Protein 6N9H (pdb70)

Foldseek 3Di:
DLVVVLVVLVVVLVVLVVVLVVLVVVLVVLVVVCVVPPDPVSVVVNVVSVVVSVVSVVVSVVSVVVNVVSVVVVD

Structure (mmCIF, N/CA/C/O backbone):
data_6N9H
#
_entry.id   6N9H
#
_cell.length_a   49.986
_cell.length_b   49.986
_cell.length_c   67.339
_cell.angle_alpha   90.00
_cell.angle_beta   90.00
_cell.angle_gamma   120.00
#
_symmetry.space_group_name_H-M   'P 63'
#
loop_
_entity.id
_entity.type
_entity.pdbx_description
1 polymer 'amantadine-binding protein'
2 non-polymer (3S,5S,7S)-tricyclo[3.3.1.1~3,7~]decan-1-amine
3 non-polymer 'SODIUM ION'
4 water water
#
loop_
_atom_site.group_PDB
_atom_site.id
_atom_site.type_symbol
_atom_site.label_atom_id
_atom_site.label_alt_id
_atom_site.label_comp_id
_atom_site.label_asym_id
_atom_site.label_entity_id
_atom_site.label_seq_id
_atom_site.pdbx_PDB_ins_code
_atom_site.Cartn_x
_atom_site.Cartn_y
_atom_site.Cartn_z
_atom_site.occupancy
_atom_site.B_iso_or_equiv
_atom_site.auth_seq_id
_atom_site.auth_comp_id
_atom_site.auth_asym_id
_atom_site.auth_atom_id
_atom_site.pdbx_PDB_model_num
ATOM 1 N N . ASP A 1 6 ? 15.853 -24.721 -42.514 1.00 19.79 1 ASP A N 1
ATOM 2 C CA . ASP A 1 6 ? 15.138 -24.498 -41.233 1.00 23.68 1 ASP A CA 1
ATOM 3 C C . ASP A 1 6 ? 15.862 -23.525 -40.301 1.00 17.89 1 ASP A C 1
ATOM 4 O O . ASP A 1 6 ? 15.252 -23.045 -39.365 1.00 19.54 1 ASP A O 1
ATOM 13 N N . ALA A 1 7 ? 17.140 -23.245 -40.537 1.00 19.24 2 ALA A N 1
ATOM 14 C CA . ALA A 1 7 ? 17.929 -22.488 -39.550 1.00 18.40 2 ALA A CA 1
ATOM 15 C C . ALA A 1 7 ? 17.347 -21.106 -39.226 1.00 19.02 2 ALA A C 1
ATOM 16 O O . ALA A 1 7 ? 17.242 -20.725 -38.053 1.00 19.62 2 ALA A O 1
ATOM 23 N N . GLN A 1 8 ? 16.943 -20.336 -40.231 1.00 19.60 3 GLN A N 1
ATOM 24 C CA . GLN A 1 8 ? 16.422 -19.022 -39.987 1.00 19.02 3 GLN A CA 1
ATOM 25 C C . GLN A 1 8 ? 15.160 -19.098 -39.131 1.00 17.58 3 GLN A C 1
ATOM 26 O O . GLN A 1 8 ? 14.959 -18.320 -38.231 1.00 18.62 3 GLN A O 1
ATOM 40 N N . ASP A 1 9 ? 14.279 -20.051 -39.419 1.00 18.44 4 ASP A N 1
ATOM 41 C CA . ASP A 1 9 ? 13.056 -20.184 -38.616 1.00 16.84 4 ASP A CA 1
ATOM 42 C C . ASP A 1 9 ? 13.328 -20.653 -37.187 1.00 16.99 4 ASP A C 1
ATOM 43 O O . ASP A 1 9 ? 12.672 -20.219 -36.243 1.00 17.35 4 ASP A O 1
ATOM 52 N N . LYS A 1 10 ? 14.264 -21.580 -37.072 1.00 16.85 5 LYS A N 1
ATOM 53 C CA . LYS A 1 10 ? 14.667 -22.028 -35.755 1.00 17.11 5 LYS A CA 1
ATOM 54 C C . LYS A 1 10 ? 15.222 -20.860 -34.914 1.00 15.87 5 LYS A C 1
ATOM 55 O O . LYS A 1 10 ? 14.923 -20.730 -33.748 1.00 16.32 5 LYS A O 1
ATOM 74 N N . LEU A 1 11 ? 16.019 -20.007 -35.541 1.00 16.69 6 LEU A N 1
ATOM 75 C CA . LEU A 1 11 ? 16.537 -18.824 -34.882 1.00 16.13 6 LEU A CA 1
ATOM 76 C C . LEU A 1 11 ? 15.412 -17.920 -34.404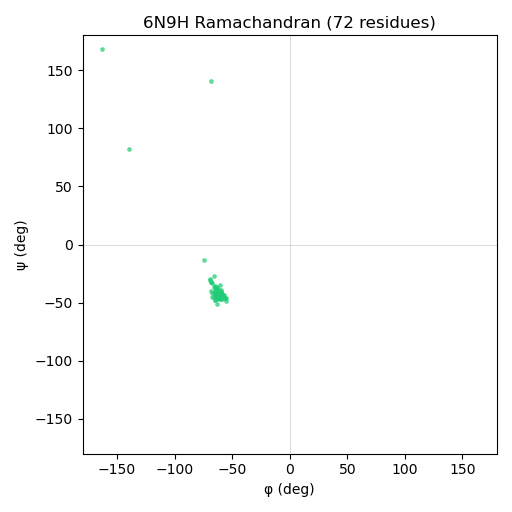 1.00 16.92 6 LEU A C 1
ATOM 77 O O . LEU A 1 11 ? 15.497 -17.369 -33.328 1.00 16.46 6 LEU A O 1
ATOM 93 N N . LYS A 1 12 ? 14.339 -17.778 -35.192 1.00 15.92 7 LYS A N 1
ATOM 94 C CA . LYS A 1 12 ? 13.193 -16.962 -34.795 1.00 16.95 7 LYS A CA 1
ATOM 95 C C . LYS A 1 12 ? 12.605 -17.514 -33.497 1.00 16.51 7 LYS A C 1
ATOM 96 O O . LYS A 1 12 ? 12.278 -16.758 -32.589 1.00 17.19 7 LYS A O 1
ATOM 115 N N . TYR A 1 13 ? 12.412 -18.816 -33.440 1.00 16.08 8 TYR A N 1
ATOM 116 C CA . TYR A 1 13 ? 11.875 -19.464 -32.249 1.00 15.59 8 TYR A CA 1
ATOM 117 C C . TYR A 1 13 ? 12.803 -19.272 -31.044 1.00 14.65 8 TYR A C 1
ATOM 118 O O . TYR A 1 13 ? 12.406 -18.963 -29.972 1.00 14.98 8 TYR A O 1
ATOM 136 N N . LEU A 1 14 ? 14.083 -19.477 -31.259 1.00 14.70 9 LEU A N 1
ATOM 137 C CA . LEU A 1 14 ? 15.070 -19.333 -30.186 1.00 14.76 9 LEU A CA 1
ATOM 138 C C . LEU A 1 14 ? 15.110 -17.890 -29.670 1.00 14.42 9 LEU A C 1
ATOM 139 O O . LEU A 1 14 ? 15.262 -17.693 -28.488 1.00 15.18 9 LEU A O 1
ATOM 155 N N . VAL A 1 15 ? 14.953 -16.884 -30.524 1.00 15.07 10 VAL A N 1
ATOM 156 C CA . VAL A 1 15 ? 14.847 -15.493 -30.094 1.00 15.98 10 VAL A CA 1
ATOM 157 C C . VAL A 1 15 ? 13.619 -15.329 -29.209 1.00 14.44 10 VAL A C 1
ATOM 158 O O . VAL A 1 15 ? 13.673 -14.692 -28.175 1.00 15.58 10 VAL A O 1
ATOM 171 N N . LYS A 1 16 ? 12.485 -15.930 -29.595 1.00 15.08 11 LYS A N 1
ATOM 172 C CA . LYS A 1 16 ? 11.285 -15.877 -28.736 1.00 15.54 11 LYS A CA 1
ATOM 173 C C . LYS A 1 16 ? 11.557 -16.542 -27.387 1.00 15.09 11 LYS A C 1
ATOM 174 O O . LYS A 1 16 ? 11.114 -16.060 -26.344 1.00 15.95 11 LYS A O 1
ATOM 193 N N . GLN A 1 17 ? 12.240 -17.676 -27.395 1.00 15.51 12 GLN A N 1
ATOM 194 C CA . GLN A 1 17 ? 12.599 -18.312 -26.125 1.00 15.47 12 GLN A CA 1
ATOM 195 C C . GLN A 1 17 ? 13.484 -17.407 -25.272 1.00 14.30 12 GLN A C 1
ATOM 196 O O . GLN A 1 17 ? 13.316 -17.361 -24.049 1.00 15.14 12 GLN A O 1
ATOM 210 N N . LEU A 1 18 ? 14.451 -16.729 -25.899 1.00 15.26 13 LEU A N 1
ATOM 211 C CA . LEU A 1 18 ? 15.327 -15.838 -25.170 1.00 14.50 13 LEU A CA 1
ATOM 212 C C . LEU A 1 18 ? 14.558 -14.695 -24.561 1.00 15.07 13 LEU A C 1
ATOM 213 O O . LEU A 1 18 ? 14.775 -14.317 -23.406 1.00 15.50 13 LEU A O 1
ATOM 229 N N . GLU A 1 19 ? 13.615 -14.156 -25.309 1.00 15.4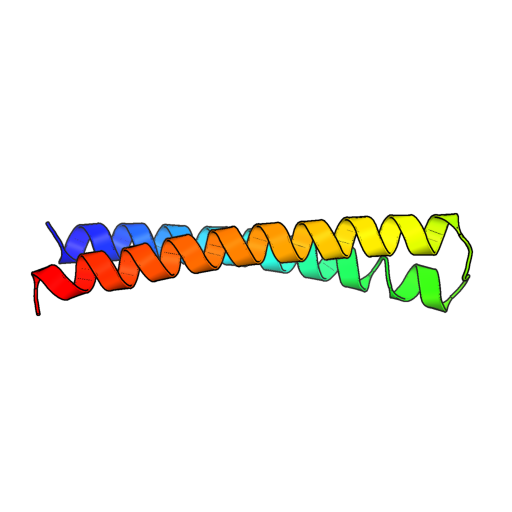0 14 GLU A N 1
ATOM 230 C CA . GLU A 1 19 ? 12.770 -13.056 -24.791 1.00 16.13 14 GLU A CA 1
ATOM 231 C C . GLU A 1 19 ? 11.966 -13.497 -23.587 1.00 15.94 14 GLU A C 1
ATOM 232 O O . GLU A 1 19 ? 11.883 -12.802 -22.585 1.00 16.31 14 GLU A O 1
ATOM 244 N N . ARG A 1 20 ? 11.400 -14.675 -23.684 1.00 15.58 15 ARG A N 1
ATOM 245 C CA . ARG A 1 20 ? 10.589 -15.199 -22.619 1.00 17.06 15 ARG A CA 1
ATOM 246 C C . ARG A 1 20 ? 11.439 -15.439 -21.373 1.00 15.78 15 ARG A C 1
ATOM 247 O O . ARG A 1 20 ? 11.065 -15.087 -20.265 1.00 16.05 15 ARG A O 1
ATOM 268 N N . ALA A 1 21 ? 12.601 -16.038 -21.556 1.00 14.92 16 ALA A N 1
ATOM 269 C CA . ALA A 1 21 ? 13.473 -16.322 -20.425 1.00 15.54 16 ALA A CA 1
ATOM 270 C C . ALA A 1 21 ? 13.944 -15.032 -19.793 1.00 15.75 16 ALA A C 1
ATOM 271 O O . ALA A 1 21 ? 14.138 -14.976 -18.584 1.00 16.08 16 ALA A O 1
ATOM 278 N N . LEU A 1 22 ? 14.200 -14.009 -20.594 1.00 15.60 17 LEU A N 1
ATOM 279 C CA . LEU A 1 22 ? 14.650 -12.729 -20.026 1.00 15.59 17 LEU A CA 1
ATOM 280 C C . LEU A 1 22 ? 13.517 -12.061 -19.260 1.00 15.89 17 LEU A C 1
ATOM 281 O O . LEU A 1 22 ? 13.799 -11.339 -18.289 1.00 16.49 17 LEU A O 1
ATOM 297 N N . ARG A 1 23 ? 12.246 -12.271 -19.650 1.00 16.34 18 ARG A N 1
ATOM 298 C CA . ARG A 1 23 ? 11.154 -11.747 -18.826 1.00 16.65 18 ARG A CA 1
ATOM 299 C C . ARG A 1 23 ? 11.163 -12.452 -17.470 1.00 17.27 18 ARG A C 1
ATOM 300 O O . ARG A 1 23 ? 10.982 -11.794 -16.436 1.00 17.64 18 ARG A O 1
ATOM 321 N N . GLU A 1 24 ? 11.365 -13.763 -17.453 1.00 15.92 19 GLU A N 1
ATOM 322 C CA . GLU A 1 24 ? 11.488 -14.516 -16.202 1.00 16.51 19 GLU A CA 1
ATOM 323 C C . GLU A 1 24 ? 12.681 -14.041 -15.358 1.00 15.13 19 GLU A C 1
ATOM 324 O O . GLU A 1 24 ? 12.591 -13.909 -14.154 1.00 16.22 19 GLU A O 1
ATOM 336 N N . LEU A 1 25 ? 13.811 -13.796 -16.016 1.00 15.55 20 LEU A N 1
ATOM 337 C CA . LEU A 1 25 ? 15.008 -13.338 -15.323 1.00 14.65 20 LEU A CA 1
ATOM 338 C C . LEU A 1 25 ? 14.785 -11.983 -14.685 1.00 15.25 20 LEU A C 1
ATOM 339 O O . LEU A 1 25 ? 15.263 -11.731 -13.558 1.00 15.76 20 LEU A O 1
ATOM 355 N N . LYS A 1 26 ? 14.049 -11.109 -15.366 1.00 16.36 21 LYS A N 1
ATOM 356 C CA . LYS A 1 26 ? 13.798 -9.772 -14.811 1.00 17.99 21 LYS A CA 1
ATOM 357 C C . LYS A 1 26 ? 12.910 -9.870 -13.572 1.00 16.42 21 LYS A C 1
ATOM 358 O O . LYS A 1 26 ? 13.116 -9.208 -12.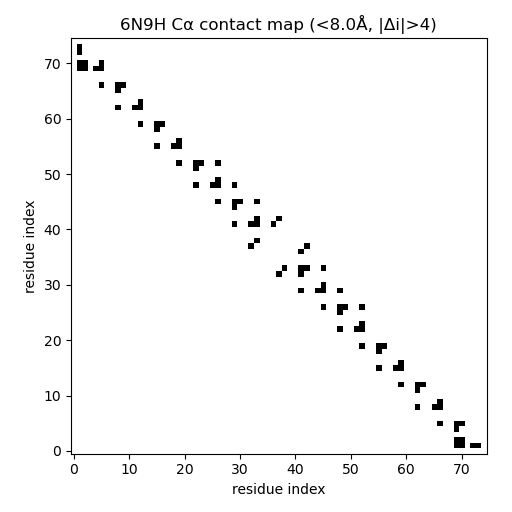563 1.00 16.75 21 LYS A O 1
ATOM 377 N N . LYS A 1 27 ? 11.899 -10.704 -13.631 1.00 16.68 22 LYS A N 1
ATOM 378 C CA . LYS A 1 27 ? 11.059 -10.937 -12.442 1.00 17.10 22 LYS A CA 1
ATOM 379 C C . LYS A 1 27 ? 11.876 -11.483 -11.265 1.00 16.37 22 LYS A C 1
ATOM 380 O O . LYS A 1 27 ? 11.729 -11.020 -10.122 1.00 17.04 22 LYS A O 1
ATOM 399 N N . SER A 1 28 ? 12.791 -12.399 -11.567 1.00 15.61 23 SER A N 1
ATOM 400 C CA . SER A 1 28 ? 13.686 -12.935 -10.551 1.00 14.80 23 SER A CA 1
ATOM 401 C C . SER A 1 28 ? 14.570 -11.834 -9.988 1.00 14.97 23 SER A C 1
ATOM 402 O O . SER A 1 28 ? 14.774 -11.748 -8.782 1.00 15.38 23 SER A O 1
ATOM 410 N N . LEU A 1 29 ? 15.154 -11.012 -10.849 1.00 14.86 24 LEU A N 1
ATOM 411 C CA . LEU A 1 29 ? 16.042 -9.961 -10.391 1.00 15.28 24 LEU A CA 1
ATOM 412 C C . LEU A 1 29 ? 15.270 -8.984 -9.483 1.00 15.93 24 LEU A C 1
ATOM 413 O O . LEU A 1 29 ? 15.748 -8.526 -8.483 1.00 15.50 24 LEU A O 1
ATOM 429 N N . ASP A 1 30 ? 14.036 -8.687 -9.839 1.00 16.18 25 ASP A N 1
ATOM 430 C CA . ASP A 1 30 ? 13.190 -7.803 -9.012 1.00 17.60 25 ASP A CA 1
ATOM 431 C C . ASP A 1 30 ? 12.963 -8.389 -7.612 1.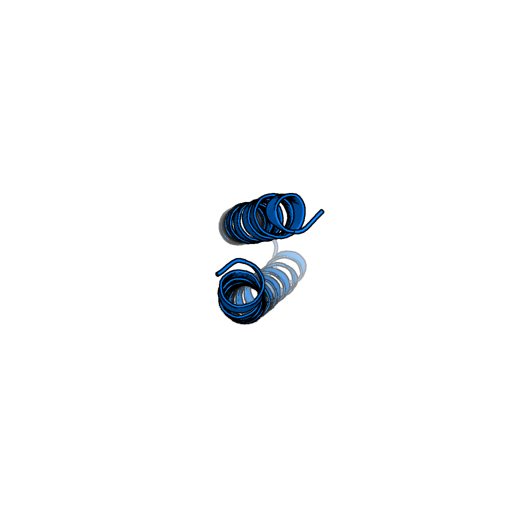00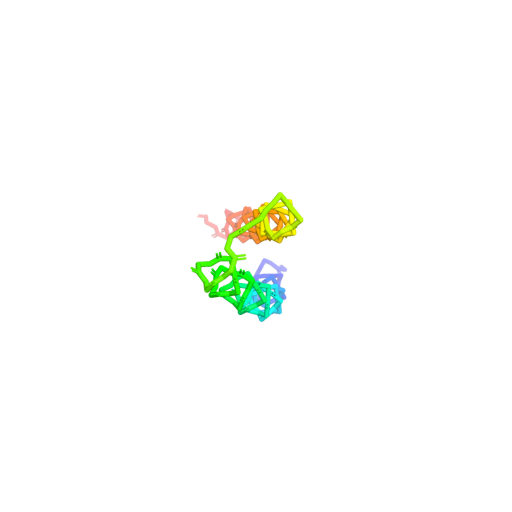 16.05 25 ASP A C 1
ATOM 432 O O . ASP A 1 30 ? 13.079 -7.699 -6.599 1.00 17.03 25 ASP A O 1
ATOM 441 N N . GLU A 1 31 ? 12.684 -9.668 -7.572 1.00 15.86 26 GLU A N 1
ATOM 442 C CA . GLU A 1 31 ? 12.495 -10.367 -6.290 1.00 15.96 26 GLU A CA 1
ATOM 443 C C . GLU A 1 31 ? 13.775 -10.328 -5.478 1.00 14.56 26 GLU A C 1
ATOM 444 O O . GLU A 1 31 ? 13.764 -10.075 -4.265 1.00 16.36 26 GLU A O 1
ATOM 456 N N . LEU A 1 32 ? 14.890 -10.585 -6.167 1.00 15.10 27 LEU A N 1
ATOM 457 C CA . LEU A 1 32 ? 16.182 -10.563 -5.511 1.00 14.55 27 LEU A CA 1
ATOM 458 C C . LEU A 1 32 ? 16.492 -9.183 -4.953 1.00 15.02 27 LEU A C 1
ATOM 459 O O . LEU A 1 32 ? 16.958 -9.072 -3.825 1.00 15.36 27 LEU A O 1
ATOM 475 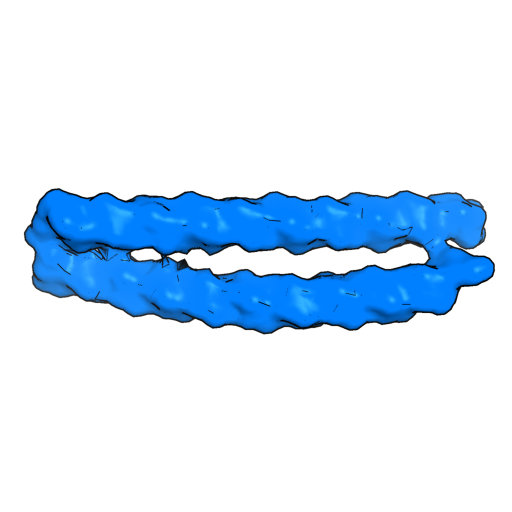N N . GLU A 1 33 ? 16.281 -8.123 -5.730 1.00 15.88 28 GLU A N 1
ATOM 476 C CA . GLU A 1 33 ? 16.529 -6.769 -5.291 1.00 15.75 28 GLU A CA 1
ATOM 477 C C . GLU A 1 33 ? 15.622 -6.398 -4.096 1.00 17.14 28 GLU A C 1
ATOM 478 O O . GLU A 1 33 ? 16.085 -5.735 -3.152 1.00 17.54 28 GLU A O 1
ATOM 490 N N . ARG A 1 34 ? 14.355 -6.799 -4.104 1.00 16.08 29 ARG A N 1
ATOM 491 C CA . ARG A 1 34 ? 13.469 -6.571 -2.966 1.00 16.44 29 ARG A CA 1
ATOM 492 C C . ARG A 1 34 ? 14.009 -7.266 -1.730 1.00 17.26 29 ARG A C 1
ATOM 493 O O . ARG A 1 34 ? 14.014 -6.703 -0.624 1.00 18.57 29 ARG A O 1
ATOM 514 N N . SER A 1 35 ? 14.507 -8.477 -1.881 1.00 16.67 30 SER A N 1
ATOM 515 C CA A SER A 1 35 ? 15.029 -9.251 -0.729 0.50 17.84 30 SER A CA 1
ATOM 516 C CA B SER A 1 35 ? 15.014 -9.179 -0.742 0.50 17.62 30 SER A CA 1
ATOM 517 C C . SER A 1 35 ? 16.291 -8.575 -0.212 1.00 16.56 30 SER A C 1
ATOM 518 O O . SER A 1 35 ? 16.532 -8.601 1.007 1.00 17.36 30 SER A O 1
ATOM 532 N N . LEU A 1 36 ? 17.086 -7.974 -1.091 1.00 15.23 31 LEU A N 1
ATOM 533 C CA . LEU A 1 36 ? 18.298 -7.267 -0.683 1.00 15.96 31 LEU A CA 1
ATOM 534 C C . LEU A 1 36 ? 17.922 -6.052 0.145 1.00 15.45 31 LEU A C 1
ATOM 535 O O . LEU A 1 36 ? 18.534 -5.740 1.154 1.00 16.63 31 LEU A O 1
ATOM 551 N N . GLU A 1 37 ? 16.928 -5.296 -0.325 1.00 16.41 32 GLU A N 1
ATOM 552 C CA . GLU A 1 37 ? 16.445 -4.127 0.416 1.00 17.72 32 GLU A CA 1
ATOM 553 C C . GLU A 1 37 ? 15.962 -4.538 1.811 1.00 18.19 32 GLU A C 1
ATOM 554 O O . GLU A 1 37 ? 16.269 -3.836 2.801 1.00 18.89 32 GLU A O 1
ATOM 566 N N . GLU A 1 38 ? 15.223 -5.632 1.896 1.00 17.98 33 GLU A N 1
ATOM 567 C CA . GLU A 1 38 ? 14.756 -6.105 3.198 1.00 19.78 33 GLU A CA 1
ATOM 568 C C . GLU A 1 38 ? 15.942 -6.492 4.100 1.00 16.54 33 GLU A C 1
ATOM 569 O O . GLU A 1 38 ? 15.928 -6.257 5.326 1.00 18.75 33 GLU A O 1
ATOM 581 N N . LEU A 1 39 ? 16.937 -7.156 3.542 1.00 16.71 34 LEU A N 1
ATOM 582 C CA . LEU A 1 39 ? 18.130 -7.569 4.268 1.00 16.42 34 LEU A CA 1
ATOM 583 C C . LEU A 1 39 ? 18.894 -6.389 4.793 1.00 16.40 34 LEU A C 1
ATOM 584 O O . LEU A 1 39 ? 19.327 -6.365 5.947 1.00 17.40 34 LEU A O 1
ATOM 600 N N . GLU A 1 40 ? 19.088 -5.378 3.957 1.00 16.35 35 GLU A N 1
ATOM 601 C CA . GLU A 1 40 ? 19.787 -4.186 4.382 1.00 16.61 35 GLU A CA 1
ATOM 602 C C . GLU A 1 40 ? 18.998 -3.447 5.461 1.00 17.59 35 GLU A C 1
ATOM 603 O O . GLU A 1 40 ? 19.607 -2.862 6.359 1.00 20.31 35 GLU A O 1
ATOM 615 N N . LYS A 1 41 ? 17.681 -3.447 5.369 1.00 18.52 36 LYS A N 1
ATOM 616 C CA . LYS A 1 41 ? 16.854 -2.760 6.359 1.00 18.58 36 LYS A CA 1
ATOM 617 C C . LYS A 1 41 ? 16.938 -3.433 7.723 1.00 22.34 36 LYS A C 1
ATOM 618 O O . LYS A 1 41 ? 17.075 -2.752 8.765 1.00 23.55 36 LYS A O 1
ATOM 637 N N . ASN A 1 42 ? 16.849 -4.757 7.710 1.00 21.90 37 ASN A N 1
ATOM 638 C CA . ASN A 1 42 ? 16.805 -5.546 8.933 1.00 20.54 37 ASN A CA 1
ATOM 639 C C . ASN A 1 42 ? 17.649 -6.799 8.771 1.00 20.59 37 ASN A C 1
ATOM 640 O O . ASN A 1 42 ? 17.121 -7.842 8.504 1.00 21.08 37 ASN A O 1
ATOM 651 N N . PRO A 1 43 ? 18.967 -6.701 8.954 1.00 18.77 38 PRO A N 1
ATOM 652 C CA . PRO A 1 43 ? 19.765 -7.913 8.733 1.00 18.87 38 PRO A CA 1
ATOM 653 C C . PRO A 1 43 ? 19.512 -8.985 9.773 1.00 18.32 38 PRO A C 1
ATOM 654 O O . PRO A 1 43 ? 19.300 -8.650 10.949 1.00 19.32 38 PRO A O 1
ATOM 665 N N . SER A 1 44 ? 19.474 -10.244 9.335 1.00 17.43 39 SER A N 1
ATOM 666 C CA . SER A 1 44 ? 19.286 -11.373 10.215 1.00 19.00 39 SER A CA 1
ATOM 667 C C . SER A 1 44 ? 19.709 -12.592 9.433 1.00 16.45 39 SER A C 1
ATOM 668 O O . SER A 1 44 ? 19.849 -12.569 8.205 1.00 16.65 39 SER A O 1
ATOM 676 N N . GLU A 1 45 ? 19.840 -13.683 10.145 1.00 17.77 40 GLU A N 1
ATOM 677 C CA . GLU A 1 45 ? 20.149 -14.946 9.501 1.00 19.03 40 GLU A CA 1
ATOM 678 C C . GLU A 1 45 ? 19.083 -15.323 8.468 1.00 17.12 40 GLU A C 1
ATOM 679 O O . GLU A 1 45 ? 19.396 -15.684 7.333 1.00 17.68 40 GLU A O 1
ATOM 691 N N . ASP A 1 46 ? 17.823 -15.215 8.838 1.00 19.04 41 ASP A N 1
ATOM 692 C CA . ASP A 1 46 ? 16.719 -15.522 7.936 1.00 19.73 41 ASP A CA 1
ATOM 693 C C . ASP A 1 46 ? 16.746 -14.659 6.668 1.00 18.95 41 ASP A C 1
ATOM 694 O O . ASP A 1 46 ? 16.553 -15.163 5.555 1.00 17.40 41 ASP A O 1
ATOM 703 N N . ALA A 1 47 ? 16.996 -13.376 6.823 1.00 17.46 42 ALA A N 1
ATOM 704 C CA . ALA A 1 47 ? 17.061 -12.523 5.654 1.00 15.76 42 ALA A CA 1
ATOM 705 C C . ALA A 1 47 ? 18.262 -12.806 4.753 1.00 14.89 42 ALA A C 1
ATOM 706 O O . ALA A 1 47 ? 18.160 -12.703 3.534 1.00 15.31 42 ALA A O 1
ATOM 713 N N . LEU A 1 48 ? 19.367 -13.215 5.348 1.00 15.20 43 LEU A N 1
ATOM 714 C CA . LEU A 1 48 ? 20.543 -13.638 4.601 1.00 14.68 43 LEU A CA 1
ATOM 715 C C . LEU A 1 48 ? 20.235 -14.881 3.801 1.00 14.43 43 LEU A C 1
ATOM 716 O O . LEU A 1 48 ? 20.544 -14.943 2.619 1.00 14.81 43 LEU A O 1
ATOM 732 N N . VAL A 1 49 ? 19.619 -15.885 4.430 1.00 14.76 44 VAL A N 1
ATOM 733 C CA . VAL A 1 49 ? 19.345 -17.136 3.719 1.00 14.92 44 VAL A CA 1
ATOM 734 C C . VAL A 1 49 ? 18.400 -16.886 2.562 1.00 15.03 44 VAL A C 1
ATOM 735 O O . VAL A 1 49 ? 18.604 -17.402 1.448 1.00 14.70 44 VAL A O 1
ATOM 748 N N . GLU A 1 50 ? 17.334 -16.140 2.820 1.00 14.31 45 GLU A N 1
ATOM 749 C CA . GLU A 1 50 ? 16.366 -15.850 1.786 1.00 15.17 45 GLU A CA 1
ATOM 750 C C . GLU A 1 50 ? 17.009 -15.117 0.601 1.00 13.98 45 GLU A C 1
ATOM 751 O O . GLU A 1 50 ? 16.736 -15.398 -0.564 1.00 15.17 45 GLU A O 1
ATOM 763 N N . ASN A 1 51 ? 17.858 -14.136 0.892 1.00 13.39 46 ASN A N 1
ATOM 764 C CA . ASN A 1 51 ? 18.550 -13.423 -0.159 1.00 13.97 46 ASN A CA 1
ATOM 765 C C . ASN A 1 51 ? 19.472 -14.338 -0.967 1.00 13.63 46 ASN A C 1
ATOM 766 O O . ASN A 1 51 ? 19.498 -14.314 -2.187 1.00 14.14 46 ASN A O 1
ATOM 777 N N . ASN A 1 52 ? 20.221 -15.182 -0.274 1.00 13.49 47 ASN A N 1
ATOM 778 C CA . ASN A 1 52 ? 21.035 -16.164 -0.968 1.00 13.53 47 ASN A CA 1
ATOM 779 C C . ASN A 1 52 ? 20.227 -17.080 -1.852 1.00 13.43 47 ASN A C 1
ATOM 780 O O . ASN A 1 52 ? 20.608 -17.372 -2.971 1.00 13.35 47 ASN A O 1
ATOM 791 N N . ARG A 1 53 ? 19.091 -17.544 -1.328 1.00 13.60 48 ARG A N 1
ATOM 792 C CA . ARG A 1 53 ? 18.210 -18.408 -2.101 1.00 13.35 48 ARG A CA 1
ATOM 793 C C . ARG A 1 53 ? 17.819 -17.759 -3.413 1.00 13.75 48 ARG A C 1
ATOM 794 O O . ARG A 1 53 ? 17.859 -18.359 -4.479 1.00 13.94 48 ARG A O 1
ATOM 815 N N . LEU A 1 54 ? 17.396 -16.510 -3.311 1.00 13.63 49 LEU A N 1
ATOM 816 C CA . LEU A 1 54 ? 16.973 -15.778 -4.500 1.00 14.11 49 LEU A CA 1
ATOM 817 C C . LEU A 1 54 ? 18.155 -15.494 -5.439 1.00 12.97 49 LEU A C 1
ATOM 818 O O . LEU A 1 54 ? 18.001 -15.473 -6.655 1.00 13.90 49 LEU A O 1
ATOM 834 N N . ASN A 1 55 ? 19.333 -15.283 -4.860 1.00 12.79 50 ASN A N 1
ATOM 835 C CA . ASN A 1 55 ? 20.511 -15.069 -5.698 1.00 12.66 50 ASN A CA 1
ATOM 836 C C . ASN A 1 55 ? 20.802 -16.354 -6.486 1.00 13.05 50 ASN A C 1
ATOM 837 O O . ASN A 1 55 ? 21.035 -16.273 -7.678 1.00 13.36 50 ASN A O 1
ATOM 848 N N . VAL A 1 56 ? 20.803 -17.501 -5.830 1.00 13.01 51 VAL A N 1
ATOM 849 C CA . VAL A 1 56 ? 21.051 -18.745 -6.508 1.00 13.55 51 VAL A CA 1
ATOM 850 C C . VAL A 1 56 ? 20.005 -18.995 -7.631 1.00 13.02 51 VAL A C 1
ATOM 851 O O . VAL A 1 56 ? 20.384 -19.412 -8.714 1.00 13.77 51 VAL A O 1
ATOM 864 N N . GLU A 1 57 ? 18.748 -18.722 -7.349 1.00 13.65 52 GLU A N 1
ATOM 865 C CA . GLU A 1 57 ? 17.734 -18.898 -8.364 1.00 14.32 52 GLU A CA 1
ATOM 866 C C . GLU A 1 57 ? 18.013 -17.987 -9.597 1.00 13.57 52 GLU A C 1
ATOM 867 O O . GLU A 1 57 ? 17.808 -18.371 -10.722 1.00 14.29 52 GLU A O 1
ATOM 879 N N . ASN A 1 58 ? 18.431 -16.752 -9.337 1.00 13.26 53 ASN A N 1
ATOM 880 C CA . ASN A 1 58 ? 18.772 -15.849 -10.423 1.00 13.22 53 ASN A CA 1
ATOM 881 C C . ASN A 1 58 ? 19.910 -16.417 -11.247 1.00 12.66 53 ASN A C 1
ATOM 882 O O . ASN A 1 58 ? 19.827 -16.435 -12.453 1.00 13.23 53 ASN A O 1
ATOM 893 N N . ASN A 1 59 ? 20.968 -16.925 -10.599 1.00 12.70 54 ASN A N 1
ATOM 894 C CA . ASN A 1 59 ? 22.031 -17.621 -11.338 1.00 12.45 54 ASN A CA 1
ATOM 895 C C . ASN A 1 59 ? 21.480 -18.787 -12.148 1.00 12.76 54 ASN A C 1
ATOM 896 O O . ASN A 1 59 ? 21.912 -18.969 -13.259 1.00 13.13 54 ASN A O 1
ATOM 907 N N . LYS A 1 60 ? 20.593 -19.587 -11.579 1.00 13.46 55 LYS A N 1
ATOM 908 C CA . LYS A 1 60 ? 20.030 -20.711 -12.309 1.00 13.89 55 LYS A CA 1
ATOM 909 C C . LYS A 1 60 ? 19.370 -20.247 -13.600 1.00 13.44 55 LYS A C 1
ATOM 910 O O . LYS A 1 60 ? 19.551 -20.855 -14.646 1.00 14.59 55 LYS A O 1
ATOM 929 N N . ILE A 1 61 ? 18.577 -19.199 -13.514 1.00 13.54 56 ILE A N 1
ATOM 930 C CA . ILE A 1 61 ? 17.886 -18.684 -14.663 1.00 13.77 56 ILE A CA 1
ATOM 931 C C . ILE A 1 61 ? 18.921 -18.148 -15.671 1.00 13.15 56 ILE A C 1
ATOM 932 O O . ILE A 1 61 ? 18.769 -18.335 -16.889 1.00 14.54 56 ILE A O 1
ATOM 948 N N . ILE A 1 62 ? 19.960 -17.475 -15.214 1.00 12.87 57 ILE A N 1
ATOM 949 C CA . ILE A 1 62 ? 21.031 -17.028 -16.101 1.00 13.28 57 ILE A CA 1
ATOM 950 C C . ILE A 1 62 ? 21.613 -18.205 -16.871 1.00 13.16 57 ILE A C 1
ATOM 951 O O . ILE A 1 62 ? 21.847 -18.121 -18.066 1.00 13.65 57 ILE A O 1
ATOM 967 N N . VAL A 1 63 ? 21.890 -19.329 -16.185 1.00 14.32 58 VAL A N 1
ATOM 968 C CA . VAL A 1 63 ? 22.430 -20.510 -16.892 1.00 13.94 58 VAL A CA 1
ATOM 969 C C . VAL A 1 63 ? 21.443 -20.967 -17.981 1.00 14.35 58 VAL A C 1
ATOM 970 O O . VAL A 1 63 ? 21.858 -21.269 -19.088 1.00 15.09 58 VAL A O 1
ATOM 983 N N . GLU A 1 64 ? 20.162 -20.956 -17.699 1.00 15.09 59 GLU A N 1
ATOM 984 C CA . GLU A 1 64 ? 19.159 -21.322 -18.700 1.00 15.26 59 GLU A CA 1
ATOM 985 C C . GLU A 1 64 ? 19.200 -20.384 -19.897 1.00 14.27 59 GLU A C 1
ATOM 986 O O . GLU A 1 64 ? 19.099 -20.815 -21.043 1.00 15.46 59 GLU A O 1
ATOM 998 N N . VAL A 1 65 ? 19.337 -19.096 -19.645 1.00 13.84 60 VAL A N 1
ATOM 999 C CA . VAL A 1 65 ? 19.444 -18.086 -20.700 1.00 14.56 60 VAL A CA 1
ATOM 1000 C C . VAL A 1 65 ? 20.692 -18.349 -21.571 1.00 13.63 60 VAL A C 1
ATOM 1001 O O . VAL A 1 65 ? 20.634 -18.295 -22.797 1.00 14.24 60 VAL A O 1
ATOM 1014 N N . LEU A 1 66 ? 21.811 -18.604 -20.910 1.00 13.85 61 LEU A N 1
ATOM 1015 C CA . LEU A 1 66 ? 23.060 -18.889 -21.634 1.00 14.28 61 LEU A CA 1
ATOM 1016 C C . LEU A 1 66 ? 22.945 -20.135 -22.525 1.00 13.94 61 LEU A C 1
ATOM 1017 O O . LEU A 1 66 ? 23.463 -20.158 -23.615 1.00 14.83 61 LEU A O 1
ATOM 1033 N N . ARG A 1 67 ? 22.187 -21.132 -22.075 1.00 14.69 62 ARG A N 1
ATOM 1034 C CA . ARG A 1 67 ? 21.964 -22.321 -22.926 1.00 15.25 62 ARG A CA 1
ATOM 1035 C C . ARG A 1 67 ? 21.146 -21.954 -24.182 1.00 14.82 62 ARG A C 1
ATOM 1036 O O . ARG A 1 67 ? 21.408 -22.477 -25.246 1.00 15.05 62 ARG A O 1
ATOM 1057 N N . ILE A 1 68 ? 20.185 -21.055 -24.089 1.00 13.92 63 ILE A N 1
ATOM 1058 C CA . ILE A 1 68 ? 19.444 -20.619 -25.245 1.00 14.44 63 ILE A CA 1
ATOM 1059 C C . ILE A 1 68 ? 20.407 -19.882 -26.209 1.00 13.87 63 ILE A C 1
ATOM 1060 O O . ILE A 1 68 ? 20.363 -20.064 -27.406 1.00 15.07 63 ILE A O 1
ATOM 1076 N N . ILE A 1 69 ? 21.315 -19.075 -25.652 1.00 13.89 64 ILE A N 1
ATOM 1077 C CA . ILE A 1 69 ? 22.297 -18.375 -26.500 1.00 13.97 64 ILE A CA 1
ATOM 1078 C C . ILE A 1 69 ? 23.237 -19.359 -27.211 1.00 13.20 64 ILE A C 1
ATOM 1079 O O . ILE A 1 69 ? 23.537 -19.202 -28.355 1.00 14.54 64 ILE A O 1
ATOM 1095 N N . LEU A 1 70 ? 23.636 -20.429 -26.516 1.00 14.27 65 LEU A N 1
ATOM 1096 C CA . LEU A 1 70 ? 24.393 -21.470 -27.189 1.00 14.58 65 LEU A CA 1
ATOM 1097 C C . LEU A 1 70 ? 23.578 -22.047 -28.345 1.00 14.39 65 LEU A C 1
ATOM 1098 O O . LEU A 1 70 ? 24.086 -22.261 -29.455 1.00 15.81 65 LEU A O 1
ATOM 1114 N N . GLU A 1 71 ? 22.279 -22.293 -28.155 1.00 14.97 66 GLU A N 1
ATOM 1115 C CA . GLU A 1 71 ? 21.458 -22.804 -29.274 1.00 15.42 66 GLU A CA 1
ATOM 1116 C C . GLU A 1 71 ? 21.380 -21.784 -30.384 1.00 14.61 66 GLU A C 1
ATOM 1117 O O . GLU A 1 71 ? 21.378 -22.191 -31.557 1.00 15.64 66 GLU A O 1
ATOM 1129 N N . LEU A 1 72 ? 21.294 -20.491 -30.099 1.00 14.91 67 LEU A N 1
ATOM 1130 C CA . LEU A 1 72 ? 21.378 -19.485 -31.163 1.00 15.78 67 LEU A CA 1
ATOM 1131 C C . LEU A 1 72 ? 22.668 -19.628 -31.970 1.00 14.44 67 LEU A C 1
ATOM 1132 O O . LEU A 1 72 ? 22.644 -19.588 -33.204 1.00 15.59 67 LEU A O 1
ATOM 1148 N N . ALA A 1 73 ? 23.795 -19.781 -31.263 1.00 14.79 68 ALA A N 1
ATOM 1149 C CA . ALA A 1 73 ? 25.078 -19.883 -31.958 1.00 15.89 68 ALA A CA 1
ATOM 1150 C C . ALA A 1 73 ? 25.098 -21.154 -32.802 1.00 16.06 68 ALA A C 1
ATOM 1151 O O . ALA A 1 73 ? 25.599 -21.129 -33.929 1.00 18.03 68 ALA A O 1
ATOM 1158 N N . LYS A 1 74 ? 24.601 -22.276 -32.280 1.00 16.51 69 LYS A N 1
ATOM 1159 C CA . LYS A 1 74 ? 24.588 -23.528 -33.035 1.00 18.07 69 LYS A CA 1
ATOM 1160 C C . LYS A 1 74 ? 23.697 -23.427 -34.296 1.00 17.96 69 LYS A C 1
ATOM 1161 O O . LYS A 1 74 ? 24.094 -23.869 -35.376 1.00 19.68 69 LYS A O 1
ATOM 1180 N N . ALA A 1 75 ? 22.529 -22.819 -34.191 1.00 17.62 70 ALA A N 1
ATOM 1181 C CA . ALA A 1 75 ? 21.666 -22.668 -35.345 1.00 19.35 70 ALA A CA 1
ATOM 1182 C C . ALA A 1 75 ? 22.250 -21.686 -36.356 1.00 16.61 70 ALA A C 1
ATOM 1183 O O . ALA A 1 75 ? 22.111 -21.898 -37.578 1.00 20.50 70 ALA A O 1
ATOM 1190 N N . SER A 1 76 ? 23.010 -20.699 -35.914 1.00 18.18 71 SER A N 1
ATOM 1191 C CA . SER A 1 76 ? 23.620 -19.738 -36.837 1.00 17.64 71 SER A CA 1
ATOM 1192 C C . SER A 1 76 ? 24.690 -20.397 -37.679 1.00 21.82 71 SER A C 1
ATOM 1193 O O . SER A 1 76 ? 24.881 -20.005 -38.815 1.00 21.27 71 SER A O 1
ATOM 1201 N N . ALA A 1 77 ? 25.381 -21.383 -37.114 1.00 26.74 72 ALA A N 1
ATOM 1202 C CA . ALA A 1 77 ? 26.564 -21.962 -37.746 1.00 35.84 72 ALA A CA 1
ATOM 1203 C C . ALA A 1 77 ? 26.168 -22.663 -39.014 1.00 54.00 72 ALA A C 1
ATOM 1204 O O . ALA A 1 77 ? 26.960 -22.798 -39.945 1.00 63.03 72 ALA A O 1
ATOM 1211 N N . LYS A 1 78 ? 24.928 -23.122 -39.036 1.00 49.44 73 LYS A N 1
ATOM 1212 C CA . LYS A 1 78 ? 24.454 -23.901 -40.151 1.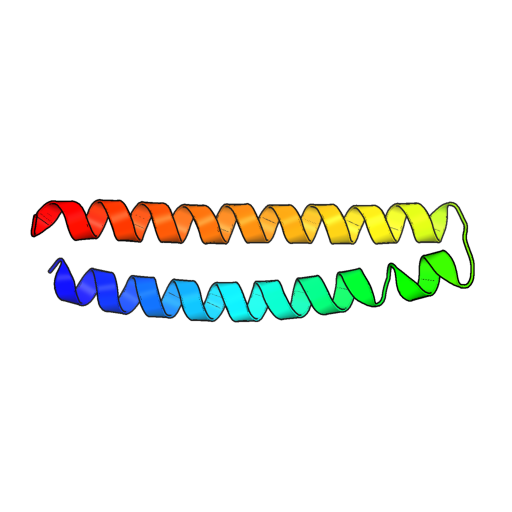00 67.03 73 LYS A CA 1
ATOM 1213 C C . LYS A 1 78 ? 24.469 -23.053 -41.419 1.00 71.88 73 LYS A C 1
ATOM 1214 O O . LYS A 1 78 ? 25.053 -23.446 -42.429 1.00 82.53 73 LYS A O 1
ATOM 1233 N N . LEU A 1 79 ? 23.869 -21.872 -41.350 1.00 62.04 74 LEU A N 1
ATOM 1234 C CA . LEU A 1 79 ? 23.835 -20.986 -42.504 1.00 61.25 74 LEU A CA 1
ATOM 1235 C C . LEU A 1 79 ? 25.193 -20.314 -42.774 1.00 65.10 74 LEU A C 1
ATOM 1236 O O . LEU A 1 79 ? 25.408 -19.765 -43.857 1.00 68.81 74 LEU A O 1
ATOM 1252 N N . ALA A 1 80 ? 26.110 -20.385 -41.806 1.00 75.90 75 ALA A N 1
ATOM 1253 C CA . ALA A 1 80 ? 27.443 -19.783 -41.951 1.00 72.82 75 ALA A CA 1
ATOM 1254 C C . ALA A 1 80 ? 28.283 -20.531 -42.975 1.00 62.58 75 ALA A C 1
ATOM 1255 O O . ALA A 1 80 ? 29.072 -19.921 -43.693 1.00 71.71 75 ALA A O 1
#

Nearest PDB structures (foldseek):
  6n9h-assembly1_A  TM=1.014E+00  e=2.890E-09  synthetic construct
  6naf-assembly1_A  TM=1.008E+00  e=1.502E-08  synthetic construct
  6msr-assembly1_B  TM=9.894E-01  e=1.255E-04  synthetic construct
  6msr-assembly1_C  TM=9.908E-01  e=1.255E-04  synthetic construct
  6msq-assembly1_A  TM=9.78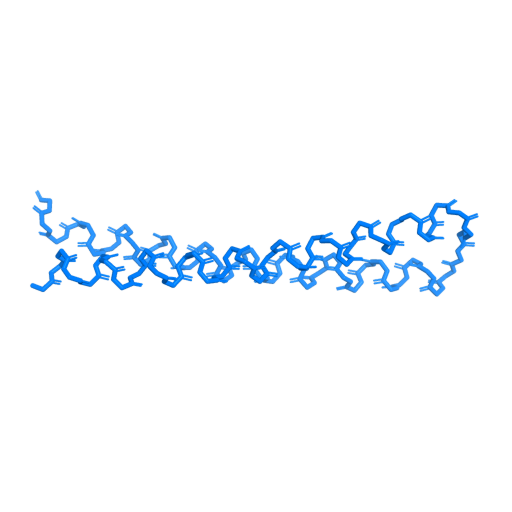1E-01  e=2.126E-04  synthetic construct

Sequence (75 aa):
DAQDKLKYLVKQLERALRELKKSLDELERSSLEELEKNPSEDALVENNRLNVENNKIIVEVLRIILELAKASAKLA

B-factor: mean 24.9, std 14.73, range [12.45, 91.08]

Radius of gyration: 16.92 Å; Cα contacts (8 Å, |Δi|>4): 48; chains: 1; bounding box: 17×22×53 Å

Solvent-accessible surface area: 5974 Å² total; per-residue (Å²): 151,24,138,82,80,34,129,126,7,65,135,52,33,73,153,10,82,152,80,28,134,140,6,80,57,55,22,92,143,11,67,112,117,22,122,147,98,102,54,140,119,21,93,95,71,16,91,128,9,69,103,68,11,84,131,21,67,68,70,10,101,153,26,78,99,74,29,61,119,15,44,67,175,118,115

Secondary structure (DSSP, 8-state):
-HHHHHHHHHHHHHHHHHHHHHHHHHHHHHHHHHHHS--HHHHHHHHHHHHHHHHHHHHHHHHHHHHHHHHHHH-